Protein AF-A0A7S4FLH2-F1 (afdb_monomer_lite)

Secondary structure (DSSP, 8-state):
-HHHHHHTT--HHHHHHHHHHT--TT----HHHHHHHHHHH-GGGS-HHHHHHH-S----HHHHHHHHHH--SHHHHHHHHHHHHHH---HHHHHHHHHHHHHHHHHHHHHHHHHHHHHHS---

pLDDT: mean 84.82, std 10.02, range [53.59, 95.69]

Foldseek 3Di:
DLVVCVVVVHDSVLLVLLQVLQADPVRDGDPLSSLLLCVQAAVVSDDPVCCVPLNGDHDDSNLLSVLCVLVVDNQLSSQLVCCCPVVVDDSVVSSVVSVVVVVVVVVVVVVVVVVVVVVPDDDD

Radius of gyration: 17.57 Å; chains: 1; bounding box: 33×28×61 Å

Organism: NCBI:txid73025

Structure (mmCIF, N/CA/C/O backbone):
data_AF-A0A7S4FLH2-F1
#
_entry.id   AF-A0A7S4FLH2-F1
#
loop_
_atom_site.group_PDB
_atom_site.id
_a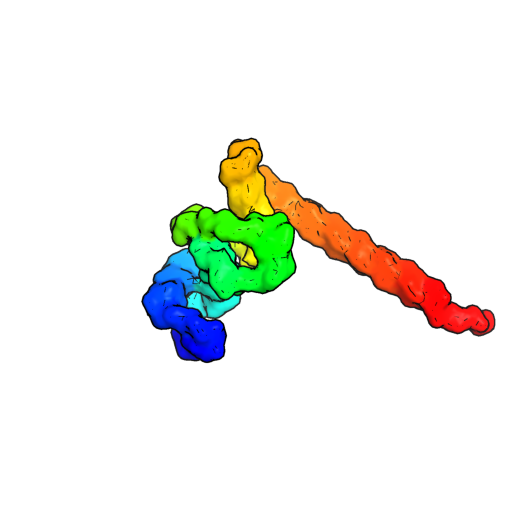tom_site.type_symbol
_atom_site.label_atom_id
_atom_site.label_alt_id
_atom_site.label_comp_id
_atom_site.label_asym_id
_atom_site.label_entity_id
_atom_site.label_seq_id
_atom_site.pdbx_PDB_ins_code
_atom_site.Cartn_x
_atom_site.Cartn_y
_atom_site.Cartn_z
_atom_site.occupancy
_atom_site.B_iso_or_equiv
_atom_site.auth_seq_id
_atom_site.auth_comp_id
_atom_site.auth_asym_id
_atom_site.auth_atom_id
_atom_site.pdbx_PDB_model_num
ATOM 1 N N . GLN A 1 1 ? 17.456 -4.481 -8.458 1.00 64.75 1 GLN A N 1
ATOM 2 C CA . GLN A 1 1 ? 16.042 -4.206 -8.116 1.00 64.75 1 GLN A CA 1
ATOM 3 C C . GLN A 1 1 ? 15.093 -5.072 -8.931 1.00 64.75 1 GLN A C 1
ATOM 5 O O . GLN A 1 1 ? 14.409 -5.887 -8.334 1.00 64.75 1 GLN A O 1
ATOM 10 N N . ARG A 1 2 ? 15.125 -5.005 -10.271 1.00 65.56 2 ARG A N 1
ATOM 11 C CA . ARG A 1 2 ? 14.341 -5.899 -11.145 1.00 65.56 2 ARG A CA 1
ATOM 12 C C . ARG A 1 2 ? 14.529 -7.390 -10.828 1.00 65.56 2 ARG A C 1
ATOM 14 O O . ARG A 1 2 ? 13.558 -8.079 -10.566 1.00 65.56 2 ARG A O 1
ATOM 21 N N . GLU A 1 3 ? 15.773 -7.861 -10.737 1.00 71.12 3 GLU A N 1
ATOM 22 C CA . GLU A 1 3 ? 16.091 -9.262 -10.391 1.00 71.12 3 GLU A CA 1
ATOM 23 C C . GLU A 1 3 ? 15.550 -9.705 -9.024 1.00 71.12 3 GLU A C 1
ATOM 25 O O . GLU A 1 3 ? 15.205 -10.868 -8.847 1.00 71.12 3 GLU A O 1
ATOM 30 N N . LYS A 1 4 ? 15.420 -8.778 -8.069 1.00 73.44 4 LYS A N 1
ATOM 31 C CA . LYS A 1 4 ? 14.875 -9.082 -6.744 1.00 73.44 4 LYS A CA 1
ATOM 32 C C . LYS A 1 4 ? 13.353 -9.220 -6.771 1.00 73.44 4 LYS A C 1
ATOM 34 O O . LYS A 1 4 ? 12.825 -10.153 -6.183 1.00 73.44 4 LYS A O 1
ATOM 39 N N . LEU A 1 5 ? 12.658 -8.369 -7.532 1.00 72.88 5 LEU A N 1
ATOM 40 C CA . LEU A 1 5 ? 11.220 -8.532 -7.782 1.00 72.88 5 LEU A CA 1
ATOM 41 C C . LEU A 1 5 ? 10.929 -9.834 -8.545 1.00 72.88 5 LEU A C 1
ATOM 43 O O . LEU A 1 5 ? 9.989 -10.547 -8.207 1.00 72.88 5 LEU A O 1
ATOM 47 N N . LEU A 1 6 ? 11.773 -10.194 -9.517 1.00 70.12 6 LEU A N 1
ATOM 48 C CA . LEU A 1 6 ? 11.670 -11.478 -10.219 1.00 70.12 6 LEU A CA 1
ATOM 49 C C . LEU A 1 6 ? 11.861 -12.671 -9.271 1.00 70.12 6 LEU A C 1
ATOM 51 O O . LEU A 1 6 ? 11.124 -13.649 -9.371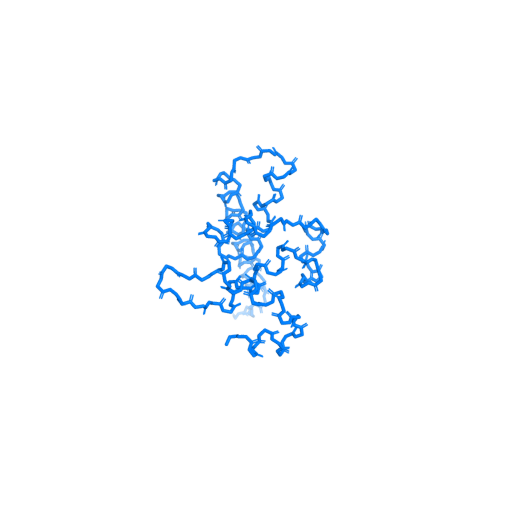 1.00 70.12 6 LEU A O 1
ATOM 55 N N . ALA A 1 7 ? 12.799 -12.585 -8.323 1.00 71.19 7 ALA A N 1
ATOM 56 C CA . ALA A 1 7 ? 12.990 -13.613 -7.297 1.00 71.19 7 ALA A CA 1
ATOM 57 C C . ALA A 1 7 ? 11.770 -13.771 -6.366 1.00 71.19 7 ALA A C 1
ATOM 59 O O . ALA A 1 7 ? 11.559 -14.849 -5.817 1.00 71.19 7 ALA A O 1
ATOM 60 N N . LEU A 1 8 ? 10.938 -12.732 -6.236 1.00 68.25 8 LEU A N 1
ATOM 61 C CA . LEU A 1 8 ? 9.657 -12.756 -5.519 1.00 68.25 8 LEU A CA 1
ATOM 62 C C . LEU A 1 8 ? 8.486 -13.260 -6.388 1.00 68.25 8 LEU A C 1
ATOM 64 O O . LEU A 1 8 ? 7.334 -13.205 -5.965 1.00 68.25 8 LEU A O 1
ATOM 68 N N . GLY A 1 9 ? 8.758 -13.739 -7.608 1.00 71.94 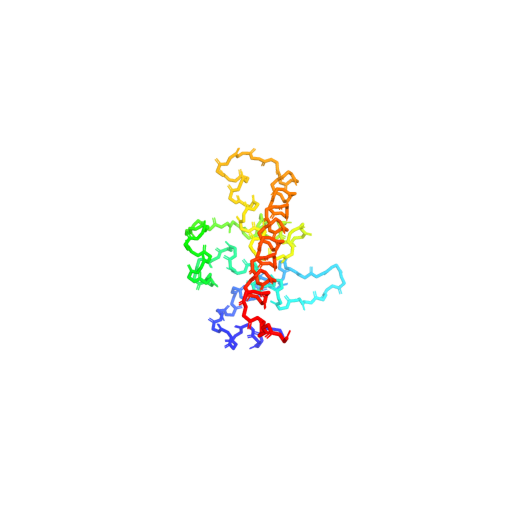9 GLY A N 1
ATOM 69 C CA . GLY A 1 9 ? 7.743 -14.254 -8.529 1.00 71.94 9 GLY A CA 1
ATOM 70 C C . GLY A 1 9 ? 6.909 -13.170 -9.219 1.00 71.94 9 GLY A C 1
ATOM 71 O O . GLY A 1 9 ? 5.866 -13.479 -9.794 1.00 71.94 9 GLY A O 1
ATOM 72 N N . VAL A 1 10 ? 7.343 -11.906 -9.175 1.00 80.75 10 VAL A N 1
ATOM 73 C CA . VAL A 1 10 ? 6.674 -10.802 -9.876 1.00 80.75 10 VAL A CA 1
ATOM 74 C C . VAL A 1 10 ? 6.922 -10.931 -11.377 1.00 80.75 10 VAL A C 1
ATOM 76 O O . VAL A 1 10 ? 8.053 -11.147 -11.813 1.00 80.75 10 VAL A O 1
ATOM 79 N N . HIS A 1 11 ? 5.875 -10.771 -12.187 1.00 82.06 11 HIS A N 1
ATOM 80 C CA . HIS A 1 11 ? 6.027 -10.764 -13.638 1.00 82.06 11 HIS A CA 1
ATOM 81 C C . HIS A 1 11 ? 6.886 -9.557 -14.076 1.00 82.06 11 HIS A C 1
ATOM 83 O O . HIS A 1 11 ? 6.648 -8.447 -13.593 1.00 82.06 11 HIS A O 1
ATOM 89 N N . PRO A 1 12 ? 7.856 -9.715 -15.002 1.00 80.31 12 PRO A N 1
ATOM 90 C CA . PRO A 1 12 ? 8.801 -8.648 -15.342 1.00 80.31 12 PRO A CA 1
ATOM 91 C C . PRO A 1 12 ? 8.143 -7.311 -15.709 1.00 80.31 12 PRO A C 1
ATOM 93 O O . PRO A 1 12 ? 8.607 -6.264 -15.272 1.00 80.31 12 PRO A O 1
ATOM 96 N N . ALA A 1 13 ? 7.046 -7.352 -16.473 1.00 82.31 13 ALA A N 1
ATOM 97 C CA . ALA A 1 13 ? 6.329 -6.149 -16.899 1.00 82.31 13 ALA A CA 1
ATOM 98 C C . ALA A 1 13 ? 5.711 -5.371 -15.721 1.00 82.31 13 ALA A C 1
ATOM 100 O O . ALA A 1 13 ? 5.791 -4.144 -15.693 1.00 82.31 13 ALA A O 1
ATOM 101 N N . ASP A 1 14 ? 5.157 -6.078 -14.734 1.00 82.44 14 ASP A N 1
ATOM 102 C CA . ASP A 1 14 ? 4.529 -5.464 -13.559 1.00 82.44 14 ASP A CA 1
ATOM 103 C C . ASP A 1 14 ? 5.599 -4.868 -12.638 1.00 82.44 14 ASP A C 1
ATOM 105 O O . ASP A 1 14 ? 5.461 -3.750 -12.140 1.00 82.44 14 ASP A O 1
ATOM 109 N N . GLY A 1 15 ? 6.712 -5.589 -12.467 1.00 84.31 15 GLY A N 1
ATOM 110 C CA . GLY A 1 15 ? 7.859 -5.114 -11.699 1.00 84.31 15 GLY A CA 1
ATOM 111 C C . GLY A 1 15 ? 8.477 -3.851 -12.297 1.00 84.31 15 GLY A C 1
ATOM 112 O O . GLY A 1 15 ? 8.768 -2.908 -11.564 1.00 84.31 15 GLY A O 1
ATOM 113 N N . ASP A 1 16 ? 8.635 -3.799 -13.621 1.00 85.56 16 ASP A N 1
ATOM 114 C CA . ASP A 1 16 ? 9.178 -2.626 -14.311 1.00 85.56 16 ASP A CA 1
ATOM 115 C C . ASP A 1 16 ? 8.234 -1.421 -14.195 1.00 85.56 16 ASP A C 1
ATOM 117 O O . ASP A 1 16 ? 8.678 -0.326 -13.847 1.00 85.56 16 ASP A O 1
ATOM 121 N N . ALA A 1 17 ? 6.928 -1.622 -14.403 1.00 86.06 17 ALA A N 1
ATOM 122 C CA . ALA A 1 17 ? 5.930 -0.565 -14.247 1.00 86.06 17 ALA A CA 1
ATOM 123 C C . ALA A 1 17 ? 5.919 0.006 -12.818 1.00 86.06 17 ALA A C 1
ATOM 125 O O . ALA A 1 17 ? 5.922 1.225 -12.637 1.00 86.06 17 ALA A O 1
ATOM 126 N N . ALA A 1 18 ? 5.978 -0.857 -11.800 1.00 87.19 18 ALA A N 1
ATOM 127 C CA . ALA A 1 18 ? 5.999 -0.438 -10.403 1.00 87.19 18 ALA A CA 1
ATOM 128 C C . ALA A 1 18 ? 7.300 0.287 -10.015 1.00 87.19 18 ALA A C 1
ATOM 130 O O . ALA A 1 18 ? 7.261 1.275 -9.278 1.00 87.19 18 ALA A O 1
ATOM 131 N N . LEU A 1 19 ? 8.455 -0.163 -10.518 1.00 87.06 19 LEU A N 1
ATOM 132 C CA . LEU A 1 19 ? 9.742 0.508 -10.300 1.00 87.06 19 LEU A CA 1
ATOM 133 C C . LEU A 1 19 ? 9.755 1.908 -10.918 1.00 87.06 19 LEU A C 1
ATOM 135 O O . LEU A 1 19 ? 10.177 2.855 -10.259 1.00 87.06 19 LEU A O 1
ATOM 139 N N . VAL A 1 20 ? 9.247 2.053 -12.144 1.00 87.69 20 VAL A N 1
ATOM 140 C CA . VAL A 1 20 ? 9.144 3.355 -12.817 1.00 87.69 20 VAL A CA 1
ATOM 141 C C . VAL A 1 20 ? 8.182 4.282 -12.071 1.00 87.69 20 VAL A C 1
ATOM 143 O O . VAL A 1 20 ? 8.525 5.431 -11.807 1.00 87.69 20 VAL A O 1
ATOM 146 N N . ALA A 1 21 ? 7.012 3.784 -11.663 1.00 86.19 21 ALA A N 1
ATOM 147 C CA . ALA A 1 21 ? 6.005 4.580 -10.959 1.00 86.19 21 ALA A CA 1
ATOM 148 C C . ALA A 1 21 ? 6.444 5.036 -9.553 1.00 86.19 21 ALA A C 1
ATOM 150 O O . ALA A 1 21 ? 5.899 5.999 -9.012 1.00 86.19 21 ALA A O 1
ATOM 151 N N . THR A 1 22 ? 7.426 4.356 -8.951 1.00 86.19 22 THR A N 1
ATOM 152 C CA . THR A 1 22 ? 7.925 4.652 -7.597 1.00 86.19 22 THR A CA 1
ATOM 153 C C . THR A 1 22 ? 9.336 5.231 -7.558 1.00 86.19 22 THR A C 1
ATOM 155 O O . THR A 1 22 ? 9.862 5.450 -6.461 1.00 86.19 22 THR A O 1
ATOM 158 N N . ALA A 1 23 ? 9.940 5.501 -8.718 1.00 85.12 23 ALA A N 1
ATOM 159 C CA . ALA A 1 23 ? 11.256 6.118 -8.808 1.00 85.12 23 ALA A CA 1
ATOM 160 C C . ALA A 1 23 ? 11.274 7.488 -8.107 1.00 85.12 23 ALA A C 1
ATOM 162 O O . ALA A 1 23 ? 10.320 8.267 -8.192 1.00 85.12 23 ALA A O 1
ATOM 163 N N . SER A 1 24 ? 12.360 7.774 -7.386 1.00 78.19 24 SER A N 1
ATOM 164 C CA . SER A 1 24 ? 12.578 9.092 -6.787 1.00 78.19 24 SER A CA 1
ATOM 165 C C . SER A 1 24 ? 12.889 10.138 -7.864 1.00 78.19 24 SER A C 1
ATOM 167 O O . SER A 1 24 ? 13.235 9.800 -8.995 1.00 78.19 24 SER A O 1
ATOM 169 N N . GLU A 1 25 ? 12.822 11.422 -7.507 1.00 75.19 25 GLU A N 1
ATOM 170 C CA . GLU A 1 25 ? 13.174 12.528 -8.416 1.00 75.19 25 GLU A CA 1
ATOM 171 C C . GLU A 1 25 ? 14.635 12.469 -8.895 1.00 75.19 25 GLU A C 1
ATOM 173 O O . GLU A 1 25 ? 14.949 12.935 -9.986 1.00 75.19 25 GLU A O 1
ATOM 178 N N . ASN A 1 26 ? 15.512 11.818 -8.122 1.00 75.88 26 ASN A N 1
ATOM 179 C CA . ASN A 1 26 ? 16.914 11.591 -8.481 1.00 75.88 26 ASN A CA 1
ATOM 180 C C . ASN A 1 26 ? 17.110 10.345 -9.367 1.00 75.88 26 ASN A C 1
ATOM 182 O O . ASN A 1 26 ? 18.237 10.019 -9.731 1.00 75.88 26 ASN A O 1
ATOM 186 N N . GLY A 1 27 ? 16.027 9.635 -9.701 1.00 67.12 27 GLY A N 1
ATOM 187 C CA . GLY A 1 27 ? 16.054 8.403 -10.484 1.00 67.12 27 GLY A CA 1
ATOM 188 C C . GLY A 1 27 ? 16.358 7.142 -9.673 1.00 67.12 27 GLY A C 1
ATOM 189 O O . GLY A 1 27 ? 16.523 6.080 -10.270 1.00 67.12 27 GLY A O 1
ATOM 190 N N . ASP A 1 28 ? 16.402 7.219 -8.338 1.00 76.81 28 ASP A N 1
ATOM 191 C CA . ASP A 1 28 ? 16.668 6.053 -7.491 1.00 76.81 28 ASP A CA 1
ATOM 192 C C . ASP A 1 28 ? 15.442 5.150 -7.384 1.00 76.81 28 ASP A C 1
ATOM 194 O O . ASP A 1 28 ? 14.311 5.600 -7.176 1.00 76.81 28 ASP A O 1
ATOM 198 N N . TRP A 1 29 ? 15.675 3.843 -7.486 1.00 79.31 29 TRP A N 1
ATOM 199 C CA . TRP A 1 29 ? 14.618 2.839 -7.448 1.00 79.31 29 TRP A CA 1
ATOM 200 C C . TRP A 1 29 ? 14.572 2.148 -6.088 1.00 79.31 29 TRP A C 1
ATOM 202 O O . TRP A 1 29 ? 15.572 1.594 -5.616 1.00 79.31 29 TRP A O 1
ATOM 212 N N . SER A 1 30 ? 13.381 2.106 -5.488 1.00 81.06 30 SER A N 1
ATOM 213 C CA . SER A 1 30 ? 13.134 1.408 -4.228 1.00 81.06 30 SER A CA 1
ATOM 214 C C . SER A 1 30 ? 12.320 0.141 -4.464 1.00 81.06 30 SER A C 1
ATOM 216 O O . SER A 1 30 ? 11.144 0.193 -4.813 1.00 81.06 30 SER A O 1
ATOM 218 N N . GLU A 1 31 ? 12.948 -1.006 -4.214 1.00 83.38 31 GLU A N 1
ATOM 219 C CA . GLU A 1 31 ? 12.292 -2.317 -4.218 1.00 83.38 31 GLU A CA 1
ATOM 220 C C . GLU A 1 31 ? 11.097 -2.364 -3.260 1.00 83.38 31 GLU A C 1
ATOM 222 O O . GLU A 1 31 ? 10.032 -2.844 -3.633 1.00 83.38 31 GLU A O 1
ATOM 227 N N . MET A 1 32 ? 11.253 -1.806 -2.056 1.00 87.38 32 MET A N 1
ATOM 228 C CA . MET A 1 32 ? 10.186 -1.738 -1.059 1.00 87.38 32 MET A CA 1
ATOM 229 C C . MET A 1 32 ? 8.972 -0.972 -1.595 1.00 87.38 32 MET A C 1
ATOM 231 O O . MET A 1 32 ? 7.850 -1.457 -1.499 1.00 87.38 32 MET A O 1
ATOM 235 N N . ARG A 1 33 ? 9.180 0.204 -2.205 1.00 87.94 33 ARG A N 1
ATOM 236 C CA . ARG A 1 33 ? 8.070 1.004 -2.747 1.00 87.94 33 ARG A CA 1
ATOM 237 C C . ARG A 1 33 ? 7.393 0.311 -3.924 1.00 87.94 33 ARG A C 1
ATOM 239 O O . ARG A 1 33 ? 6.168 0.306 -3.981 1.00 87.94 33 ARG A O 1
ATOM 246 N N . ALA A 1 34 ? 8.169 -0.291 -4.825 1.00 90.06 34 ALA A N 1
ATOM 247 C CA . ALA A 1 34 ? 7.627 -1.052 -5.946 1.00 90.06 34 ALA A CA 1
ATOM 248 C C . ALA A 1 34 ? 6.814 -2.264 -5.462 1.00 90.06 34 ALA A C 1
ATOM 250 O O . ALA A 1 34 ? 5.708 -2.491 -5.943 1.00 90.06 34 ALA A O 1
ATOM 251 N N . SER A 1 35 ? 7.313 -2.993 -4.459 1.00 90.50 35 SER A N 1
ATOM 252 C CA . SER A 1 35 ? 6.590 -4.100 -3.825 1.00 90.50 35 SER A CA 1
ATOM 253 C C . SER A 1 35 ? 5.282 -3.631 -3.184 1.00 90.50 35 SER A C 1
ATOM 255 O O . SER A 1 35 ? 4.227 -4.203 -3.451 1.00 90.50 35 SER A O 1
ATOM 257 N N . ASN A 1 36 ? 5.310 -2.537 -2.416 1.00 92.81 36 ASN A N 1
ATOM 258 C CA . ASN A 1 36 ? 4.098 -1.968 -1.825 1.00 92.81 36 ASN A CA 1
ATOM 259 C C . ASN A 1 36 ? 3.088 -1.572 -2.912 1.00 92.81 36 ASN A C 1
ATOM 261 O O . ASN A 1 36 ? 1.907 -1.874 -2.784 1.00 92.81 36 ASN A O 1
ATOM 265 N N . LEU A 1 37 ? 3.539 -0.972 -4.019 1.00 93.31 37 LEU A N 1
ATOM 266 C CA . LEU A 1 37 ? 2.660 -0.584 -5.125 1.00 93.31 37 LEU A CA 1
ATOM 267 C C . LEU A 1 37 ? 1.991 -1.790 -5.793 1.00 93.31 37 LEU A C 1
ATOM 269 O O . LEU A 1 37 ? 0.803 -1.735 -6.118 1.00 93.31 37 LEU A O 1
ATOM 273 N N . LEU A 1 38 ? 2.714 -2.899 -5.951 1.00 92.81 38 LEU A N 1
ATOM 274 C CA . LEU A 1 38 ? 2.154 -4.142 -6.487 1.00 92.81 38 LEU A CA 1
ATOM 275 C C . LEU A 1 38 ? 1.050 -4.704 -5.587 1.00 92.81 38 LEU A C 1
ATOM 277 O O . LEU A 1 38 ? 0.039 -5.177 -6.094 1.00 92.81 38 LEU A O 1
ATOM 281 N N . GLN A 1 39 ? 1.193 -4.594 -4.266 1.00 93.19 39 GLN A N 1
ATOM 282 C CA . GLN A 1 39 ? 0.157 -5.020 -3.319 1.00 93.19 39 GLN A CA 1
ATOM 283 C C . GLN A 1 39 ? -1.110 -4.157 -3.395 1.00 93.19 39 GLN A C 1
ATOM 285 O O . GLN A 1 39 ? -2.217 -4.661 -3.202 1.00 93.19 39 GLN A O 1
ATOM 290 N N . LEU A 1 40 ? -0.980 -2.864 -3.703 1.00 93.56 40 LEU A N 1
ATOM 291 C CA . LEU A 1 40 ? -2.131 -1.976 -3.889 1.00 93.56 40 LEU A CA 1
ATOM 292 C C . LEU A 1 40 ? -2.864 -2.276 -5.201 1.00 93.56 40 LEU A C 1
ATOM 294 O O . LEU A 1 40 ? -4.089 -2.390 -5.221 1.00 93.56 40 LEU A O 1
ATOM 298 N N . THR A 1 41 ? -2.107 -2.448 -6.278 1.00 93.44 41 THR A N 1
ATOM 299 C CA . THR A 1 41 ? -2.633 -2.535 -7.648 1.00 93.44 41 THR A CA 1
ATOM 300 C C . THR A 1 41 ? -3.052 -3.943 -8.059 1.00 93.44 41 THR A C 1
ATOM 302 O O . THR A 1 41 ? -3.929 -4.103 -8.904 1.00 93.44 41 THR A O 1
ATOM 305 N N . ASN A 1 42 ? -2.483 -4.981 -7.443 1.00 91.25 42 ASN A N 1
ATOM 306 C CA . ASN A 1 42 ? -2.765 -6.367 -7.787 1.00 91.25 42 ASN A CA 1
ATOM 307 C C . ASN A 1 42 ? -2.914 -7.238 -6.533 1.00 91.25 42 ASN A C 1
ATOM 309 O O . ASN A 1 42 ? -1.968 -7.530 -5.800 1.00 91.25 42 ASN A O 1
ATOM 313 N N . VAL A 1 43 ? -4.140 -7.725 -6.344 1.00 91.19 43 VAL A N 1
ATOM 314 C CA . VAL A 1 43 ? -4.564 -8.556 -5.211 1.00 91.19 43 VAL A CA 1
ATOM 315 C C . VAL A 1 43 ? -3.709 -9.814 -5.013 1.00 91.19 43 VAL A C 1
ATOM 317 O O . VAL A 1 43 ? -3.573 -10.284 -3.890 1.00 91.19 43 VAL A O 1
ATOM 320 N N . ARG A 1 44 ? -3.081 -10.345 -6.072 1.00 89.81 44 ARG A N 1
ATOM 321 C CA . ARG A 1 44 ? -2.233 -11.549 -5.999 1.00 89.81 44 ARG A CA 1
ATOM 322 C C . ARG A 1 44 ? -0.961 -11.351 -5.182 1.00 89.81 44 ARG A C 1
ATOM 324 O O . ARG A 1 44 ? -0.377 -12.337 -4.750 1.00 89.81 44 ARG A O 1
ATOM 331 N N . HIS A 1 45 ? -0.527 -10.107 -5.000 1.00 89.75 45 HIS A N 1
ATOM 332 C CA . HIS A 1 45 ? 0.653 -9.788 -4.202 1.00 89.75 45 HIS A CA 1
ATOM 333 C C . HIS A 1 45 ? 0.315 -9.498 -2.736 1.00 89.75 45 HIS A C 1
ATOM 335 O O . HIS A 1 45 ? 1.230 -9.342 -1.933 1.00 89.75 45 HIS A O 1
ATOM 341 N N . ARG A 1 46 ? -0.971 -9.432 -2.368 1.00 90.62 46 ARG A N 1
ATOM 342 C CA . ARG A 1 46 ? -1.397 -9.188 -0.986 1.00 90.62 46 ARG A CA 1
ATOM 343 C C . ARG A 1 46 ? -1.193 -10.423 -0.119 1.00 90.62 46 ARG A C 1
ATOM 345 O O . ARG A 1 46 ? -1.392 -11.552 -0.564 1.00 90.62 46 ARG A O 1
ATOM 352 N N . THR A 1 47 ? -0.852 -10.186 1.142 1.00 90.25 47 THR A N 1
ATOM 353 C CA . THR A 1 47 ? -0.847 -11.227 2.167 1.00 90.25 47 THR A CA 1
ATOM 354 C C . THR A 1 47 ? -2.285 -11.645 2.512 1.00 90.25 47 THR A C 1
ATOM 356 O O . THR A 1 47 ? -3.224 -10.872 2.283 1.00 90.25 47 THR A O 1
ATOM 359 N N . PRO A 1 48 ? -2.499 -12.850 3.070 1.00 92.12 48 PRO A N 1
ATOM 360 C CA . PRO A 1 48 ? -3.812 -13.267 3.567 1.00 92.12 48 PRO A CA 1
ATOM 361 C C . PRO A 1 48 ? -4.434 -12.271 4.557 1.00 92.12 48 PRO A C 1
ATOM 363 O O . PRO A 1 48 ? -5.640 -12.029 4.513 1.00 92.12 48 PRO A O 1
ATOM 366 N N . GLU A 1 49 ? -3.615 -11.645 5.400 1.00 90.75 49 GLU A N 1
ATOM 367 C CA . GLU A 1 49 ? -4.029 -10.636 6.375 1.00 90.75 49 GLU A CA 1
ATOM 368 C C . GLU A 1 49 ? -4.582 -9.392 5.670 1.00 90.75 49 GLU A C 1
ATOM 370 O O . GLU A 1 49 ? -5.694 -8.952 5.972 1.00 90.75 49 GLU A O 1
ATOM 375 N N . HIS A 1 50 ? -3.876 -8.882 4.652 1.00 93.00 50 HIS A N 1
ATOM 376 C CA . HIS A 1 50 ? -4.357 -7.749 3.858 1.00 93.00 50 HIS A CA 1
ATOM 377 C C . HIS A 1 50 ? -5.675 -8.073 3.149 1.00 93.00 50 HIS A C 1
ATOM 379 O O . HIS A 1 50 ? -6.564 -7.227 3.078 1.00 93.00 50 HIS A O 1
ATOM 385 N N . LEU A 1 51 ? -5.825 -9.294 2.628 1.00 92.94 51 LEU A N 1
ATOM 386 C CA . LEU A 1 51 ? -7.069 -9.726 1.986 1.00 92.94 51 LEU A CA 1
ATOM 387 C C . LEU A 1 51 ? -8.229 -9.773 2.979 1.00 92.94 51 LEU A C 1
ATOM 389 O O . LEU A 1 51 ? -9.333 -9.347 2.646 1.00 92.94 51 LEU A O 1
ATOM 393 N N . SER A 1 52 ? -7.983 -10.250 4.199 1.00 92.00 52 SER A N 1
ATOM 394 C CA . SER A 1 52 ? -8.997 -10.296 5.251 1.00 92.00 52 SER A CA 1
ATOM 395 C C . SER A 1 52 ? -9.430 -8.898 5.704 1.00 92.00 52 SER A C 1
ATOM 397 O O . SER A 1 52 ? -10.611 -8.680 5.964 1.00 92.00 52 SER A O 1
ATOM 399 N N . GLN A 1 53 ? -8.496 -7.950 5.815 1.00 89.19 53 GLN A N 1
ATOM 400 C CA . GLN A 1 53 ? -8.761 -6.620 6.376 1.00 89.19 53 GLN A CA 1
ATOM 401 C C . GLN A 1 53 ? -9.248 -5.600 5.333 1.00 89.19 53 GLN A C 1
ATOM 403 O O . GLN A 1 53 ? -10.160 -4.803 5.588 1.00 89.19 53 GLN A O 1
ATOM 408 N N . PHE A 1 54 ? -8.651 -5.621 4.143 1.00 91.56 54 PHE A N 1
ATOM 409 C CA . PHE A 1 54 ? -8.874 -4.626 3.091 1.00 91.56 54 PHE A CA 1
ATOM 410 C C . PHE A 1 54 ? -9.635 -5.181 1.884 1.00 91.56 54 PHE A C 1
ATOM 412 O O . PHE A 1 54 ? -10.054 -4.413 1.019 1.00 91.56 54 PHE A O 1
ATOM 419 N N . GLY A 1 55 ? -9.860 -6.495 1.834 1.00 90.62 55 GLY A N 1
ATOM 420 C CA . GLY A 1 55 ? -10.594 -7.148 0.759 1.00 90.62 55 GLY A CA 1
ATOM 421 C C . GLY A 1 55 ? -9.791 -7.280 -0.535 1.00 90.62 55 GLY A C 1
ATOM 422 O O . GLY A 1 55 ? -8.557 -7.217 -0.572 1.00 90.62 55 GLY A O 1
ATOM 423 N N . THR A 1 56 ? -10.521 -7.480 -1.631 1.00 92.69 56 THR A N 1
ATOM 424 C CA . THR A 1 56 ? -9.960 -7.778 -2.958 1.00 92.69 56 THR A CA 1
ATOM 425 C C . THR A 1 56 ? -10.000 -6.598 -3.925 1.00 92.69 56 THR A C 1
ATOM 427 O O . THR A 1 56 ? -9.626 -6.763 -5.084 1.00 92.69 56 THR A O 1
ATOM 430 N N . ASP A 1 57 ? -10.451 -5.424 -3.477 1.00 89.81 57 ASP A N 1
ATOM 431 C CA . ASP A 1 57 ? -10.524 -4.223 -4.313 1.00 89.81 57 ASP A CA 1
ATOM 432 C C . ASP A 1 57 ? -9.134 -3.844 -4.810 1.00 89.81 57 ASP A C 1
ATOM 434 O O . ASP A 1 57 ? -8.221 -3.681 -4.002 1.00 89.81 57 ASP A O 1
ATOM 438 N N . THR A 1 58 ? -8.965 -3.684 -6.119 1.00 87.88 58 THR A N 1
ATOM 439 C CA . THR A 1 58 ? -7.732 -3.164 -6.720 1.00 87.88 58 THR A CA 1
ATOM 440 C C . THR A 1 58 ? -7.847 -1.667 -6.981 1.00 87.88 58 THR A C 1
ATOM 442 O O . THR A 1 58 ? -8.953 -1.126 -7.120 1.00 87.88 58 THR A O 1
ATOM 445 N N . TYR A 1 59 ? -6.684 -1.028 -7.040 1.00 91.94 59 TYR A N 1
ATOM 446 C CA . TYR A 1 59 ? -6.527 0.406 -7.240 1.00 91.94 59 TYR A CA 1
ATOM 447 C C . TYR A 1 59 ? -5.683 0.662 -8.485 1.00 91.94 59 TYR A C 1
ATOM 449 O O . TYR A 1 59 ? -4.785 -0.125 -8.798 1.00 91.94 59 TYR A O 1
ATOM 457 N N . ASP A 1 60 ? -5.973 1.743 -9.193 1.00 92.38 60 ASP A N 1
ATOM 458 C CA . ASP A 1 60 ? -5.233 2.128 -10.385 1.00 92.38 60 ASP A CA 1
ATOM 459 C C . ASP A 1 60 ? -3.789 2.514 -10.028 1.00 92.38 60 ASP A C 1
ATOM 461 O O . ASP A 1 60 ? -3.474 2.972 -8.925 1.00 92.38 60 ASP A O 1
ATOM 465 N N . LEU A 1 61 ? -2.872 2.318 -10.979 1.00 90.25 61 LEU A N 1
ATOM 466 C CA . LEU A 1 61 ? -1.438 2.512 -10.745 1.00 90.25 61 LEU A CA 1
ATOM 467 C C . LEU A 1 61 ? -1.114 3.937 -10.274 1.00 90.25 61 LEU A C 1
ATOM 469 O O . LEU A 1 61 ? -0.310 4.120 -9.362 1.00 90.25 61 LEU A O 1
ATOM 473 N N . GLU A 1 62 ? -1.743 4.936 -10.892 1.00 90.12 62 GLU A N 1
ATOM 474 C CA . GLU A 1 62 ? -1.502 6.348 -10.599 1.00 90.12 62 GLU A CA 1
ATOM 475 C C . GLU A 1 62 ? -1.996 6.737 -9.199 1.00 90.12 62 GLU A C 1
ATOM 477 O O . GLU A 1 62 ? -1.238 7.333 -8.429 1.00 90.12 62 GLU A O 1
ATOM 482 N N . GLU A 1 63 ? -3.222 6.346 -8.828 1.00 92.25 63 GLU A N 1
ATOM 483 C CA . GLU A 1 63 ? -3.778 6.645 -7.501 1.00 92.25 63 GLU A CA 1
ATOM 484 C C . GLU A 1 63 ? -2.990 5.945 -6.388 1.00 92.25 63 GLU A C 1
ATOM 486 O O . GLU A 1 63 ? -2.656 6.560 -5.372 1.00 92.25 63 GLU A O 1
ATOM 491 N N . ALA A 1 64 ? -2.606 4.684 -6.600 1.00 93.19 64 ALA A N 1
ATOM 492 C CA . ALA A 1 64 ? -1.848 3.908 -5.633 1.00 93.19 64 ALA A CA 1
ATOM 493 C C . ALA A 1 64 ? -0.425 4.462 -5.457 1.00 93.19 64 ALA A C 1
ATOM 495 O O . ALA A 1 64 ? 0.069 4.580 -4.332 1.00 93.19 64 ALA A O 1
ATOM 496 N N . ALA A 1 65 ? 0.227 4.869 -6.550 1.00 91.88 65 ALA A N 1
ATOM 497 C CA . ALA A 1 65 ? 1.544 5.496 -6.498 1.00 91.88 65 ALA A CA 1
ATOM 498 C C . ALA A 1 65 ? 1.495 6.863 -5.799 1.00 91.88 65 ALA A C 1
ATOM 500 O O . ALA A 1 65 ? 2.377 7.172 -4.992 1.00 91.88 65 ALA A O 1
ATOM 501 N N . ALA A 1 66 ? 0.462 7.670 -6.066 1.00 91.69 66 ALA A N 1
ATOM 502 C CA . ALA A 1 66 ? 0.237 8.934 -5.372 1.00 91.69 66 ALA A CA 1
ATOM 503 C C . ALA A 1 66 ? 0.008 8.715 -3.870 1.00 91.69 66 ALA A C 1
ATOM 505 O O . ALA A 1 66 ? 0.587 9.436 -3.054 1.00 91.69 66 ALA A O 1
ATOM 506 N N . MET A 1 67 ? -0.754 7.683 -3.496 1.00 93.94 67 MET A N 1
ATOM 507 C CA . MET A 1 67 ? -0.979 7.342 -2.094 1.00 93.94 67 MET A CA 1
ATOM 508 C C . MET A 1 67 ? 0.316 6.931 -1.389 1.00 93.94 67 MET A C 1
ATOM 510 O O . MET A 1 67 ? 0.606 7.442 -0.311 1.00 93.94 67 MET A O 1
ATOM 514 N N . LEU A 1 68 ? 1.159 6.104 -2.014 1.00 91.56 68 LEU A N 1
ATOM 515 C CA . LEU A 1 68 ? 2.442 5.682 -1.431 1.00 91.56 68 LEU A CA 1
ATOM 516 C C . LEU A 1 68 ? 3.451 6.819 -1.237 1.00 91.56 68 LEU A C 1
ATOM 518 O O . LEU A 1 68 ? 4.413 6.667 -0.484 1.00 91.56 68 LEU A O 1
ATOM 522 N N . LYS A 1 69 ? 3.272 7.966 -1.904 1.00 89.06 69 LYS A N 1
ATOM 523 C CA . LYS A 1 69 ? 4.060 9.173 -1.604 1.00 89.06 69 LYS A CA 1
ATOM 524 C C . LYS A 1 69 ? 3.675 9.790 -0.256 1.00 89.06 69 LYS A C 1
ATOM 526 O O . LYS A 1 69 ? 4.525 10.429 0.353 1.00 89.06 69 LYS A O 1
ATOM 531 N N . LYS A 1 70 ? 2.433 9.594 0.199 1.00 89.06 70 LYS A N 1
ATOM 532 C CA . LYS A 1 70 ? 1.899 10.123 1.464 1.00 89.06 70 LYS A CA 1
ATOM 533 C C . LYS A 1 70 ? 1.931 9.089 2.597 1.00 89.06 70 LYS A C 1
ATOM 535 O O . LYS A 1 70 ? 2.288 9.427 3.718 1.00 89.06 70 LYS A O 1
ATOM 540 N N . ALA A 1 71 ? 1.611 7.832 2.296 1.00 90.00 71 ALA A N 1
ATOM 541 C CA . ALA A 1 71 ? 1.603 6.705 3.222 1.00 90.00 71 ALA A CA 1
ATOM 542 C C . ALA A 1 71 ? 2.572 5.623 2.726 1.00 90.00 71 ALA A C 1
ATOM 544 O O . ALA A 1 71 ? 2.218 4.787 1.905 1.00 90.00 71 ALA A O 1
ATOM 545 N N . VAL A 1 72 ? 3.821 5.657 3.199 1.00 84.38 72 VAL A N 1
ATOM 546 C CA . VAL A 1 72 ? 4.892 4.774 2.692 1.00 84.38 72 VAL A CA 1
ATOM 547 C C . VAL A 1 72 ? 4.615 3.291 2.976 1.00 84.38 72 VAL A C 1
ATOM 549 O O . VAL A 1 72 ? 4.983 2.429 2.172 1.00 84.38 72 VAL A O 1
ATOM 552 N N . TRP A 1 73 ? 3.969 2.996 4.106 1.00 89.75 73 TRP A N 1
ATOM 553 C CA . TRP A 1 73 ? 3.611 1.641 4.523 1.00 89.75 73 TRP A CA 1
ATOM 554 C C . TRP A 1 73 ? 2.332 1.161 3.836 1.00 89.75 73 TRP A C 1
ATOM 556 O O . TRP A 1 73 ? 1.362 1.912 3.718 1.00 89.75 73 TRP A O 1
ATOM 566 N N . VAL A 1 74 ? 2.337 -0.101 3.399 1.00 93.19 74 VAL A N 1
ATOM 567 C CA . VAL A 1 74 ? 1.261 -0.684 2.585 1.00 93.19 74 VAL A CA 1
ATOM 568 C C . VAL A 1 74 ? -0.089 -0.696 3.302 1.00 93.19 74 VAL A C 1
ATOM 570 O O . VAL A 1 74 ? -1.082 -0.330 2.681 1.00 93.19 74 VAL A O 1
ATOM 573 N N . ASP A 1 75 ? -0.127 -1.011 4.598 1.00 93.44 75 ASP A N 1
ATOM 574 C CA . ASP A 1 75 ? -1.367 -1.038 5.388 1.00 93.44 75 ASP A CA 1
ATOM 575 C C . ASP A 1 75 ? -2.037 0.330 5.437 1.00 93.44 75 ASP A C 1
ATOM 577 O O . ASP A 1 75 ? -3.228 0.471 5.153 1.00 93.44 75 ASP A O 1
ATOM 581 N N . ASN A 1 76 ? -1.240 1.363 5.710 1.00 94.00 76 ASN A N 1
ATOM 582 C CA . ASN A 1 76 ? -1.734 2.732 5.772 1.00 94.00 76 ASN A CA 1
ATOM 583 C C . ASN A 1 76 ? -2.238 3.188 4.398 1.00 94.00 76 ASN A C 1
ATOM 585 O O . ASN A 1 76 ? -3.264 3.858 4.305 1.00 94.00 76 ASN A O 1
ATOM 589 N N . ALA A 1 77 ? -1.551 2.799 3.320 1.00 94.81 77 ALA A N 1
ATOM 590 C CA . ALA A 1 77 ? -1.983 3.106 1.963 1.00 94.81 77 ALA A CA 1
ATOM 591 C C . ALA A 1 77 ? -3.271 2.359 1.569 1.00 94.81 77 ALA A C 1
ATOM 593 O O . ALA A 1 77 ? -4.159 2.974 0.979 1.00 94.81 77 ALA A O 1
ATOM 594 N N . LEU A 1 78 ? -3.414 1.073 1.915 1.00 94.88 78 LEU A N 1
ATOM 595 C CA . LEU A 1 78 ? -4.634 0.289 1.677 1.00 94.88 78 LEU A CA 1
ATOM 596 C C . LEU A 1 78 ? -5.826 0.863 2.442 1.00 94.88 78 LEU A C 1
ATOM 598 O O . LEU A 1 78 ? -6.903 1.014 1.863 1.00 94.88 78 LEU A O 1
ATOM 602 N N . MET A 1 79 ? -5.630 1.220 3.714 1.00 94.75 79 MET A N 1
ATOM 603 C CA . MET A 1 79 ? -6.665 1.855 4.525 1.00 94.75 79 MET A CA 1
ATOM 604 C C . MET A 1 79 ? -7.071 3.206 3.934 1.00 94.75 79 MET A C 1
ATOM 606 O O . MET A 1 79 ? -8.255 3.453 3.717 1.00 94.75 79 MET A O 1
ATOM 610 N N . ALA A 1 80 ? -6.101 4.062 3.602 1.00 95.31 80 ALA A N 1
ATOM 611 C CA . ALA A 1 80 ? -6.384 5.374 3.034 1.00 95.31 80 ALA A CA 1
ATOM 612 C C . ALA A 1 80 ? -7.133 5.268 1.695 1.00 95.31 80 ALA A C 1
ATOM 614 O O . ALA A 1 80 ? -8.132 5.955 1.490 1.00 95.31 80 ALA A O 1
ATOM 615 N N . LEU A 1 81 ? -6.715 4.369 0.799 1.00 95.06 81 LEU A N 1
ATOM 616 C CA . LEU A 1 81 ? -7.403 4.137 -0.476 1.00 95.06 81 LEU A CA 1
ATOM 617 C C . LEU A 1 81 ? -8.829 3.611 -0.275 1.00 95.06 81 LEU A C 1
ATOM 619 O O . LEU A 1 81 ? -9.750 4.063 -0.957 1.00 95.06 81 LEU A O 1
ATOM 623 N N . LYS A 1 82 ? -9.037 2.720 0.700 1.00 94.31 82 LYS A N 1
ATOM 624 C CA . LYS A 1 82 ? -10.370 2.240 1.081 1.00 94.31 82 LYS A CA 1
ATOM 625 C C . LYS A 1 82 ? -11.256 3.390 1.567 1.00 94.31 82 LYS A C 1
ATOM 627 O O . LYS A 1 82 ? -12.390 3.512 1.110 1.00 94.31 82 LYS A O 1
ATOM 632 N N . LEU A 1 83 ? -10.741 4.260 2.438 1.00 94.19 83 LEU A N 1
ATOM 633 C CA . LEU A 1 83 ? -11.463 5.428 2.956 1.00 94.19 83 LEU A CA 1
ATOM 634 C C . LEU A 1 83 ? -11.833 6.419 1.845 1.00 94.19 83 LEU A C 1
ATOM 636 O O . LEU A 1 83 ? -12.966 6.898 1.797 1.00 94.19 83 LEU A O 1
ATOM 640 N N . VAL A 1 84 ? -10.922 6.681 0.907 1.00 94.38 84 VAL A N 1
ATOM 641 C CA . VAL A 1 84 ? -11.210 7.533 -0.256 1.00 94.38 84 VAL A CA 1
ATOM 642 C C . VAL A 1 84 ? -12.305 6.906 -1.123 1.00 94.38 84 VAL A C 1
ATOM 644 O O . VAL A 1 84 ? -13.313 7.549 -1.407 1.00 94.38 84 VAL A O 1
ATOM 647 N N . LYS A 1 85 ? -12.148 5.635 -1.512 1.00 91.62 85 LYS A N 1
ATOM 648 C CA . LYS A 1 85 ? -13.031 4.969 -2.480 1.00 91.62 85 LYS A CA 1
ATOM 649 C C . LYS A 1 85 ? -14.418 4.651 -1.919 1.00 91.62 85 LYS A C 1
ATOM 651 O O . LYS A 1 85 ? -15.408 4.805 -2.626 1.00 91.62 85 LYS A O 1
ATOM 656 N N . GLN A 1 86 ? -14.494 4.190 -0.672 1.00 92.19 86 GLN A N 1
ATOM 657 C CA . GLN A 1 86 ? -15.741 3.707 -0.065 1.00 92.19 86 GLN A CA 1
ATOM 658 C C . GLN A 1 86 ? -16.467 4.790 0.739 1.00 92.19 86 GLN A C 1
ATOM 660 O O . GLN A 1 86 ? -17.693 4.763 0.820 1.00 92.19 86 GLN A O 1
ATOM 665 N N . HIS A 1 87 ? -15.735 5.750 1.311 1.00 90.25 87 HIS A N 1
ATOM 666 C CA . HIS A 1 87 ? -16.305 6.787 2.177 1.00 90.25 87 HIS A CA 1
ATOM 667 C C . HIS A 1 87 ? -16.204 8.201 1.590 1.00 90.25 87 HIS A C 1
ATOM 669 O O . HIS A 1 87 ? -16.686 9.146 2.212 1.00 90.25 87 HIS A O 1
ATOM 675 N N . GLY A 1 88 ? -15.607 8.367 0.402 1.00 91.38 88 GLY A N 1
ATOM 676 C CA . GLY A 1 88 ? -15.479 9.668 -0.260 1.00 91.38 88 GLY A CA 1
ATOM 677 C C . GLY A 1 88 ? -14.597 10.657 0.504 1.00 91.38 88 GLY A C 1
ATOM 678 O O . GLY A 1 88 ? -14.744 11.867 0.340 1.00 91.38 88 GLY A O 1
ATOM 679 N N . MET A 1 89 ? -13.720 10.154 1.377 1.00 94.50 89 MET A N 1
ATOM 680 C CA . MET A 1 89 ? -12.845 10.984 2.200 1.00 94.50 89 MET A CA 1
ATOM 681 C C . MET A 1 89 ? -11.782 11.674 1.336 1.00 94.50 89 MET A C 1
ATOM 683 O O . MET A 1 89 ? -11.362 11.144 0.305 1.00 94.50 89 MET A O 1
ATOM 687 N N . SER A 1 90 ? -11.317 12.851 1.763 1.00 95.69 90 SER A N 1
ATOM 688 C CA . SER A 1 90 ? -10.163 13.483 1.124 1.00 95.69 90 SER A CA 1
ATOM 689 C C . SER A 1 90 ? -8.920 12.602 1.301 1.00 95.69 90 SER A C 1
ATOM 691 O O . SER A 1 90 ? -8.758 11.932 2.322 1.00 95.69 90 SER A O 1
ATOM 693 N N . ALA A 1 91 ? -8.013 12.605 0.321 1.00 92.25 91 ALA A N 1
ATOM 694 C CA . ALA A 1 91 ? -6.795 11.799 0.410 1.00 92.25 91 ALA A CA 1
ATOM 695 C C . ALA A 1 91 ? -5.908 12.190 1.608 1.00 92.25 91 ALA A C 1
ATOM 697 O O . ALA A 1 91 ? -5.175 11.356 2.126 1.00 92.25 91 ALA A O 1
ATOM 698 N N . GLU A 1 92 ? -5.944 13.451 2.044 1.00 93.75 92 GLU A N 1
ATOM 699 C CA . GLU A 1 92 ? -5.155 13.919 3.189 1.00 93.75 92 GLU A CA 1
ATOM 700 C C . GLU A 1 92 ? -5.736 13.439 4.514 1.00 93.75 92 GLU A C 1
ATOM 702 O O . GLU A 1 92 ? -5.002 12.885 5.335 1.00 93.75 92 GLU A O 1
ATOM 707 N N . ASP A 1 93 ? -7.052 13.563 4.686 1.00 95.25 93 ASP A N 1
ATOM 708 C CA . ASP A 1 93 ? -7.731 13.080 5.889 1.00 95.25 93 ASP A CA 1
ATOM 709 C C . ASP A 1 93 ? -7.659 11.555 5.988 1.00 95.25 93 ASP A C 1
ATOM 711 O O . ASP A 1 93 ? -7.401 11.022 7.063 1.00 95.25 93 ASP A O 1
ATOM 715 N N . ALA A 1 94 ? -7.798 10.850 4.861 1.00 94.50 94 ALA A N 1
ATOM 716 C CA . ALA A 1 94 ? -7.705 9.395 4.807 1.00 94.50 94 ALA A CA 1
ATOM 717 C C . ALA A 1 94 ? -6.322 8.883 5.230 1.00 94.50 94 ALA A C 1
ATOM 719 O O . ALA A 1 94 ? -6.224 7.915 5.982 1.00 94.50 94 ALA A O 1
ATOM 720 N N . VAL A 1 95 ? -5.247 9.546 4.787 1.00 93.56 95 VAL A N 1
ATOM 721 C CA . VAL A 1 95 ? -3.877 9.209 5.204 1.00 93.56 95 VAL A CA 1
ATOM 722 C C . VAL A 1 95 ? -3.683 9.469 6.689 1.00 93.56 95 VAL A C 1
ATOM 724 O O . VAL A 1 95 ? -3.132 8.618 7.384 1.00 93.56 95 VAL A O 1
ATOM 727 N N . LYS A 1 96 ? -4.140 10.623 7.182 1.00 93.88 96 LYS A N 1
ATOM 728 C CA . LYS A 1 96 ? -4.040 10.957 8.602 1.00 93.88 96 LYS A CA 1
ATOM 729 C C . LYS A 1 96 ? -4.765 9.916 9.456 1.00 93.88 96 LYS A C 1
ATOM 731 O O . LYS A 1 96 ? -4.169 9.366 10.372 1.00 93.88 96 LYS A O 1
ATOM 736 N N . HIS A 1 97 ? -5.999 9.586 9.089 1.00 93.19 97 HIS A N 1
ATOM 737 C CA . HIS A 1 97 ? -6.800 8.587 9.787 1.00 93.19 97 HIS A CA 1
ATOM 738 C C . HIS A 1 97 ? -6.128 7.209 9.792 1.00 93.19 97 HIS A C 1
ATOM 740 O O . HIS A 1 97 ? -6.075 6.551 10.825 1.00 93.19 97 HIS A O 1
ATOM 746 N N . ALA A 1 98 ? -5.571 6.781 8.656 1.00 91.31 98 ALA A N 1
ATOM 747 C CA . ALA A 1 98 ? -4.864 5.508 8.557 1.00 91.31 98 ALA A CA 1
ATOM 748 C C . ALA A 1 98 ? -3.621 5.449 9.465 1.00 91.31 98 ALA A C 1
ATOM 750 O O . ALA A 1 98 ? -3.353 4.424 10.088 1.00 91.31 98 ALA A O 1
ATOM 751 N N . ILE A 1 99 ? -2.869 6.550 9.560 1.00 90.00 99 ILE A N 1
ATOM 752 C CA . ILE A 1 99 ? -1.700 6.648 10.444 1.00 90.00 99 ILE A CA 1
ATOM 753 C C . ILE A 1 99 ? -2.128 6.634 11.916 1.00 90.00 99 ILE A C 1
ATOM 755 O O . ILE A 1 99 ? -1.525 5.910 12.707 1.00 90.00 99 ILE A O 1
ATOM 759 N N . ASP A 1 100 ? -3.168 7.390 12.271 1.00 90.44 100 ASP A N 1
ATOM 760 C CA . ASP A 1 100 ? -3.671 7.486 13.644 1.00 90.44 100 ASP A CA 1
ATOM 761 C C . ASP A 1 100 ? -4.203 6.125 14.145 1.00 90.44 100 ASP A C 1
ATOM 763 O O . ASP A 1 100 ? -3.921 5.720 15.277 1.00 90.44 100 ASP A O 1
ATOM 767 N N . GLU A 1 101 ? -4.900 5.363 13.293 1.00 86.12 101 GLU A N 1
ATOM 768 C CA . GLU A 1 101 ? -5.341 4.001 13.626 1.00 86.12 101 GLU A CA 1
ATOM 769 C C . GLU A 1 101 ? -4.166 3.033 13.804 1.00 86.12 101 GLU A C 1
ATOM 771 O O . GLU A 1 101 ? -4.138 2.270 14.769 1.00 86.12 101 GLU A O 1
ATOM 776 N N . SER A 1 102 ? -3.172 3.078 12.911 1.00 83.38 102 SER A N 1
ATOM 777 C CA . SER A 1 102 ? -1.980 2.226 13.014 1.00 83.38 102 SER A CA 1
ATOM 778 C C . SER A 1 102 ? -1.170 2.520 14.284 1.00 83.38 102 SER A C 1
ATOM 780 O O . SER A 1 102 ? -0.720 1.593 14.966 1.00 83.38 102 SER A O 1
ATOM 782 N N . ALA A 1 103 ? -1.030 3.798 14.650 1.00 80.94 103 ALA A N 1
ATOM 783 C CA . ALA A 1 103 ? -0.377 4.212 15.888 1.00 80.94 103 ALA A CA 1
ATOM 784 C C . ALA A 1 103 ? -1.132 3.693 17.121 1.00 80.94 103 ALA A C 1
ATOM 786 O O . ALA A 1 103 ? -0.523 3.092 18.006 1.00 80.94 103 ALA A O 1
ATOM 787 N N . THR A 1 104 ? -2.460 3.840 17.133 1.00 80.12 104 THR A N 1
ATOM 788 C CA . THR A 1 104 ? -3.318 3.354 18.224 1.00 80.12 104 THR A CA 1
ATOM 789 C C . THR A 1 104 ? -3.203 1.839 18.398 1.00 80.12 104 THR A C 1
ATOM 791 O O . THR A 1 104 ? -2.952 1.361 19.504 1.00 80.12 104 THR A O 1
ATOM 794 N N . ALA A 1 105 ? -3.300 1.076 17.304 1.00 77.12 105 ALA A N 1
ATOM 795 C CA . ALA A 1 105 ? -3.164 -0.380 17.336 1.00 77.12 105 ALA A CA 1
ATOM 796 C C . ALA A 1 105 ? -1.783 -0.825 17.854 1.00 77.12 105 ALA A C 1
ATOM 798 O O . ALA A 1 105 ? -1.675 -1.791 18.611 1.00 77.12 105 ALA A O 1
ATOM 799 N N . THR A 1 106 ? -0.724 -0.097 17.487 1.00 74.19 106 THR A N 1
ATOM 800 C CA . THR A 1 106 ? 0.640 -0.364 17.966 1.00 74.19 106 THR A CA 1
ATOM 801 C C . THR A 1 106 ? 0.765 -0.120 19.472 1.00 74.19 106 THR A C 1
ATOM 803 O O . THR A 1 106 ? 1.330 -0.948 20.186 1.00 74.19 106 THR A O 1
ATOM 806 N N . GLU A 1 107 ? 0.220 0.986 19.983 1.00 77.88 107 GLU A N 1
ATOM 807 C CA . GLU A 1 107 ? 0.238 1.295 21.418 1.00 77.88 107 GLU A CA 1
ATOM 808 C C . GLU A 1 107 ? -0.534 0.264 22.250 1.00 77.88 107 GLU A C 1
ATOM 810 O O . GLU A 1 107 ? -0.072 -0.141 23.321 1.00 77.88 107 GLU A O 1
ATOM 815 N N . GLU A 1 108 ? -1.693 -0.183 21.765 1.00 80.75 108 GLU A N 1
ATOM 816 C CA . GLU A 1 108 ? -2.484 -1.230 22.414 1.00 80.75 108 GLU A CA 1
ATOM 817 C C . GLU A 1 108 ? -1.737 -2.564 22.452 1.00 80.75 108 GLU A C 1
ATOM 819 O O . GLU A 1 108 ? -1.716 -3.219 23.497 1.00 80.75 108 GLU A O 1
ATOM 824 N N . HIS A 1 109 ? -1.072 -2.935 21.355 1.00 73.25 109 HIS A N 1
ATOM 825 C CA . HIS A 1 109 ? -0.273 -4.154 21.289 1.00 73.25 109 HIS A CA 1
ATOM 826 C C . HIS A 1 109 ? 0.891 -4.123 22.284 1.00 73.25 109 HIS A C 1
ATOM 828 O O . HIS A 1 109 ? 1.021 -5.031 23.103 1.00 73.25 109 HIS A O 1
ATOM 834 N N . ILE A 1 110 ? 1.668 -3.033 22.297 1.00 77.81 110 ILE A N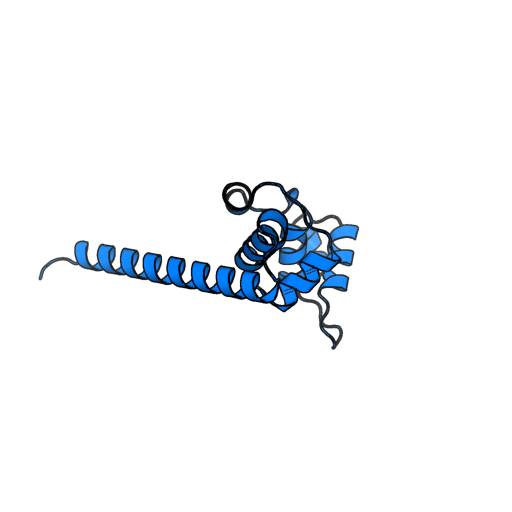 1
ATOM 835 C CA . ILE A 1 110 ? 2.767 -2.838 23.251 1.00 77.81 110 ILE A CA 1
ATOM 836 C C . ILE A 1 110 ? 2.239 -2.922 24.687 1.00 77.81 110 ILE A C 1
ATOM 838 O O . ILE A 1 110 ? 2.804 -3.627 25.520 1.00 77.81 110 ILE A O 1
ATOM 842 N N . ARG A 1 111 ? 1.125 -2.248 24.999 1.00 80.38 111 ARG A N 1
ATOM 843 C CA . ARG A 1 111 ? 0.525 -2.295 26.341 1.00 80.38 111 ARG A CA 1
ATOM 844 C C . ARG A 1 111 ? 0.119 -3.716 26.740 1.00 80.38 111 ARG A C 1
ATOM 846 O O . ARG A 1 111 ? 0.344 -4.094 27.888 1.00 80.38 111 ARG A O 1
ATOM 853 N N . ALA A 1 112 ? -0.466 -4.486 25.824 1.00 78.50 112 ALA A N 1
ATOM 854 C CA . ALA A 1 112 ? -0.859 -5.871 26.069 1.00 78.50 112 ALA A CA 1
ATOM 855 C C . ALA A 1 112 ? 0.357 -6.779 26.316 1.00 78.50 112 ALA A C 1
ATOM 857 O O . ALA A 1 112 ? 0.339 -7.577 27.253 1.00 78.50 112 ALA A O 1
ATOM 858 N N . GLU A 1 113 ? 1.435 -6.617 25.544 1.00 80.81 113 GLU A N 1
ATOM 859 C CA . GLU A 1 113 ? 2.691 -7.344 25.758 1.00 80.81 113 GLU A CA 1
ATOM 860 C C . GLU A 1 113 ? 3.318 -7.009 27.116 1.00 80.81 113 GLU A C 1
ATOM 862 O O . GLU A 1 113 ? 3.698 -7.910 27.865 1.00 80.81 113 GLU A O 1
ATOM 867 N N . PHE A 1 114 ? 3.369 -5.725 27.487 1.00 77.31 114 PHE A N 1
ATOM 868 C CA . PHE A 1 114 ? 3.858 -5.309 28.802 1.00 77.31 114 PHE A CA 1
ATOM 869 C C . PHE A 1 114 ? 3.000 -5.869 29.944 1.00 77.31 114 PHE A C 1
ATOM 871 O O . PHE A 1 114 ? 3.554 -6.321 30.945 1.00 77.31 114 PHE A O 1
ATOM 878 N N . ALA A 1 115 ? 1.671 -5.886 29.808 1.00 74.62 115 ALA A N 1
ATOM 879 C CA . ALA A 1 115 ? 0.783 -6.480 30.808 1.00 74.62 115 ALA A CA 1
ATOM 880 C C . ALA A 1 115 ? 1.038 -7.991 30.972 1.00 74.62 115 ALA A C 1
ATOM 882 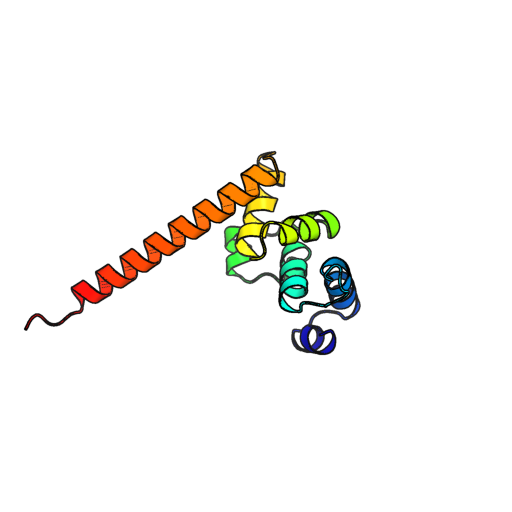O O . ALA A 1 115 ? 1.176 -8.471 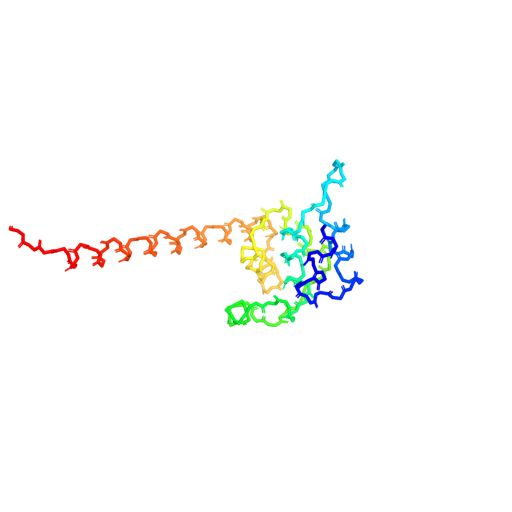32.098 1.00 74.62 115 ALA A O 1
ATOM 883 N N . ALA A 1 116 ? 1.204 -8.723 29.866 1.00 73.88 116 ALA A N 1
ATOM 884 C CA . ALA A 1 116 ? 1.523 -10.152 29.883 1.00 73.88 116 ALA A CA 1
ATOM 885 C C . ALA A 1 116 ? 2.906 -10.451 30.500 1.00 73.88 116 ALA A C 1
ATOM 887 O O . ALA A 1 116 ? 3.083 -11.443 31.212 1.00 73.88 116 ALA A O 1
ATOM 888 N N . LEU A 1 117 ? 3.896 -9.584 30.273 1.00 73.50 117 LEU A N 1
ATOM 889 C CA . LEU A 1 117 ? 5.218 -9.695 30.898 1.00 73.50 117 LEU A CA 1
ATOM 890 C C . LEU A 1 117 ? 5.172 -9.446 32.412 1.00 73.50 117 LEU A C 1
ATOM 892 O O . LEU A 1 117 ? 5.879 -10.113 33.164 1.00 73.50 117 LEU A O 1
ATOM 896 N N . VAL A 1 118 ? 4.329 -8.519 32.875 1.00 71.19 118 VAL A N 1
ATOM 897 C CA . VAL A 1 118 ? 4.139 -8.252 34.310 1.00 71.19 118 VAL A CA 1
ATOM 898 C C . VAL A 1 118 ? 3.424 -9.415 35.010 1.00 71.19 118 VAL A C 1
ATOM 900 O O . VAL A 1 118 ? 3.789 -9.751 36.133 1.00 71.19 118 VAL A O 1
ATOM 903 N N . GLU A 1 119 ? 2.463 -10.076 34.357 1.00 61.44 119 GLU A N 1
ATOM 904 C CA . GLU A 1 119 ? 1.763 -11.244 34.923 1.00 61.44 119 GLU A CA 1
ATOM 905 C C . GLU A 1 119 ? 2.626 -12.516 34.985 1.00 61.44 119 GLU A C 1
ATOM 907 O O . GLU A 1 119 ? 2.396 -13.381 35.830 1.00 61.44 119 GLU A O 1
ATOM 912 N N . THR A 1 120 ? 3.636 -12.636 34.121 1.00 60.78 120 THR A N 1
ATOM 913 C CA . THR A 1 120 ? 4.545 -13.798 34.072 1.00 60.78 120 THR A CA 1
ATOM 914 C C . THR A 1 120 ? 5.832 -13.611 34.880 1.00 60.78 120 THR A C 1
ATOM 916 O O . THR A 1 120 ? 6.615 -14.556 35.014 1.00 60.78 120 THR A O 1
ATOM 919 N N . ALA A 1 121 ? 6.057 -12.425 35.453 1.00 55.59 121 ALA A N 1
ATOM 920 C CA . ALA A 1 121 ? 7.210 -12.161 36.303 1.00 55.59 121 ALA A CA 1
ATOM 921 C C . ALA A 1 121 ? 7.085 -12.936 37.636 1.00 55.59 121 ALA A C 1
ATOM 923 O O . ALA A 1 121 ? 6.103 -12.752 38.361 1.00 55.59 121 ALA A O 1
ATOM 924 N N . PRO A 1 122 ? 8.057 -13.799 38.000 1.00 54.06 122 PRO A N 1
ATOM 925 C CA . PRO A 1 122 ? 8.020 -14.509 39.273 1.00 54.06 122 PRO A CA 1
ATOM 926 C C . PRO A 1 122 ? 8.078 -13.498 40.421 1.00 54.06 122 PRO A C 1
ATOM 928 O O . PRO A 1 122 ? 8.986 -12.668 40.474 1.00 54.06 122 PRO A O 1
ATOM 931 N N . GLN A 1 123 ? 7.108 -13.563 41.337 1.00 56.53 123 GLN A N 1
ATOM 932 C CA . GLN A 1 123 ? 7.150 -12.766 42.561 1.00 56.53 123 GLN A CA 1
ATOM 933 C C . GLN A 1 123 ? 8.309 -13.271 43.428 1.00 56.53 123 GLN A C 1
ATOM 935 O O . GLN A 1 123 ? 8.293 -14.423 43.864 1.00 56.53 123 GLN A O 1
ATOM 940 N N . ILE A 1 124 ? 9.331 -12.427 43.594 1.00 53.59 124 ILE A N 1
ATOM 941 C CA . ILE A 1 124 ? 10.498 -12.666 44.458 1.00 53.59 124 ILE A CA 1
ATOM 942 C C . ILE A 1 124 ? 10.138 -12.308 45.898 1.00 53.59 124 ILE A C 1
ATOM 944 O O . ILE A 1 124 ? 9.556 -11.216 46.090 1.00 53.59 124 ILE A O 1
#

Sequence (124 aa):
QREKLLALGVHPADGDAALVATASENGDWSEMRASNLLQLTNVRHRTPEHLSQFGTDTYDLEEAAAMLKKAVWVDNALMALKLVKQHGMSAEDAVKHAIDESATATEEHIRAEFAALVETAPQI